Protein AF-A0A9J6G9N6-F1 (afdb_monomer)

Radius of gyration: 16.22 Å; Cα contacts (8 Å, |Δi|>4): 88; chains: 1; bounding box: 37×32×52 Å

Sequence (116 aa):
MKFKYASQVMSESVSVAIDVFIALGELPALAKPTADFFEKIDKLFDCLNSSSVKKNGDKLRYAISEGSEHLAFLRECLSWVESWKFEGSRQPHTVEAWKVTIKAILLLWDDLFQDF

pLDDT: mean 93.97, std 5.95, range [64.44, 98.69]

Organism: Haemaphysalis longicornis (NCBI:txid44386)

Mean predicted aligned error: 3.79 Å

InterPro domains:
  IPR048366 Transposable element P transposase-like, GTP-binding insertion domain [PF21788] (1-59)

Solvent-accessible surface area (backbone atoms only — not comparable to full-atom values): 6760 Å² total; per-residue (Å²): 137,70,68,67,58,57,54,60,66,39,18,51,71,47,16,53,47,50,52,50,34,32,74,72,66,79,36,61,74,85,51,49,67,56,23,55,48,20,38,52,51,28,47,52,49,31,49,76,64,40,82,35,78,57,81,65,79,93,55,50,40,23,54,88,52,91,91,47,67,58,65,61,51,46,53,51,48,43,57,51,58,73,65,66,81,66,88,73,96,63,78,64,70,64,56,58,50,51,46,50,53,50,50,50,54,54,50,52,48,52,52,53,69,74,77,107

Structure (mmCIF, N/CA/C/O backbone):
data_AF-A0A9J6G9N6-F1
#
_entry.id   AF-A0A9J6G9N6-F1
#
loop_
_atom_site.group_PDB
_atom_site.id
_atom_site.type_symbol
_atom_site.label_atom_id
_atom_site.label_alt_id
_atom_site.label_comp_id
_atom_site.label_asym_id
_atom_site.label_entity_id
_atom_site.label_seq_id
_atom_site.pdbx_PDB_ins_code
_atom_site.Cartn_x
_atom_site.Cartn_y
_atom_site.Cartn_z
_atom_site.occupancy
_atom_site.B_iso_or_equiv
_atom_site.auth_seq_id
_atom_site.auth_comp_id
_atom_site.auth_asym_id
_atom_site.auth_atom_id
_atom_site.pdbx_PDB_model_num
ATOM 1 N N . MET A 1 1 ? -7.351 18.816 -9.388 1.00 64.56 1 MET A N 1
ATOM 2 C CA . MET A 1 1 ? -6.548 17.572 -9.460 1.00 64.56 1 MET A CA 1
ATOM 3 C C . MET A 1 1 ? -7.463 16.396 -9.116 1.00 64.56 1 MET A C 1
ATOM 5 O O . MET A 1 1 ? -8.227 16.538 -8.172 1.00 64.56 1 MET A O 1
ATOM 9 N N . LYS A 1 2 ? -7.490 15.298 -9.889 1.00 82.69 2 LYS A N 1
ATOM 10 C CA . LYS A 1 2 ? -8.436 14.181 -9.669 1.00 82.69 2 LYS A CA 1
ATOM 11 C C . LYS A 1 2 ? -7.708 12.960 -9.097 1.00 82.69 2 LYS A C 1
ATOM 13 O O . LYS A 1 2 ? -7.075 12.230 -9.851 1.00 82.69 2 LYS A O 1
ATOM 18 N N . PHE A 1 3 ? -7.851 12.727 -7.790 1.00 87.38 3 PHE A N 1
ATOM 19 C CA . PHE A 1 3 ? -7.281 11.567 -7.087 1.00 87.38 3 PHE A CA 1
ATOM 20 C C . PHE A 1 3 ? -7.683 10.225 -7.725 1.00 87.38 3 PHE A C 1
ATOM 22 O O . PHE A 1 3 ? -6.860 9.324 -7.844 1.00 87.38 3 PHE A O 1
ATOM 29 N N . LYS A 1 4 ? -8.916 10.151 -8.249 1.00 92.50 4 LYS A N 1
ATOM 30 C CA . LYS A 1 4 ? -9.467 8.989 -8.961 1.00 92.50 4 LYS A CA 1
ATOM 31 C C . LYS A 1 4 ? -8.516 8.385 -10.003 1.00 92.50 4 LYS A C 1
ATOM 33 O O . LYS A 1 4 ? -8.477 7.172 -10.137 1.00 92.50 4 LYS A O 1
ATOM 38 N N . TYR A 1 5 ? -7.782 9.199 -10.761 1.00 93.56 5 TYR A N 1
ATOM 39 C CA . TYR A 1 5 ? -6.912 8.651 -11.804 1.00 93.56 5 TYR A CA 1
ATOM 40 C C . TYR A 1 5 ? -5.689 7.946 -11.220 1.00 93.56 5 TYR A C 1
ATOM 42 O O . TYR A 1 5 ? -5.312 6.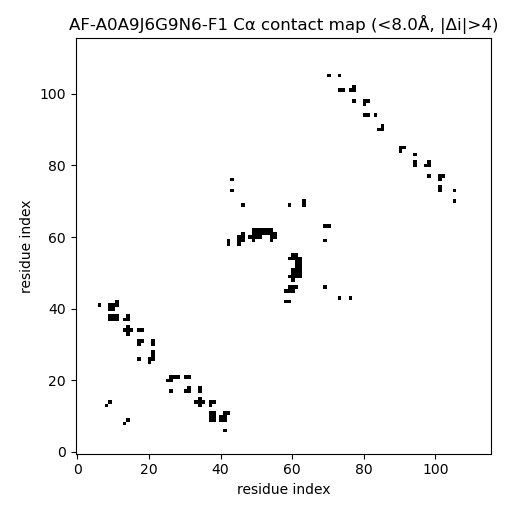890 -11.714 1.00 93.56 5 TYR A O 1
ATOM 50 N N . ALA A 1 6 ? -5.110 8.483 -10.144 1.00 92.50 6 ALA A N 1
ATOM 51 C CA . ALA A 1 6 ? -3.970 7.857 -9.484 1.00 92.50 6 ALA A CA 1
ATOM 52 C C . ALA A 1 6 ? -4.355 6.496 -8.884 1.00 92.50 6 ALA A C 1
ATOM 54 O O . ALA A 1 6 ? -3.638 5.521 -9.092 1.00 92.50 6 ALA A O 1
ATOM 55 N N . SER A 1 7 ? -5.514 6.413 -8.218 1.00 93.00 7 SER A N 1
ATOM 56 C CA . SER A 1 7 ? -5.994 5.151 -7.643 1.00 93.00 7 SER A CA 1
ATOM 57 C C . SER A 1 7 ? -6.395 4.120 -8.699 1.00 93.00 7 SER A C 1
ATOM 59 O O . SER A 1 7 ? -6.218 2.931 -8.483 1.00 93.00 7 SER A O 1
ATOM 61 N N . GLN A 1 8 ? -6.901 4.544 -9.861 1.00 95.19 8 GLN A N 1
ATOM 62 C CA . GLN A 1 8 ? -7.204 3.616 -10.957 1.00 95.19 8 GLN A CA 1
ATOM 63 C C . GLN A 1 8 ? -5.937 3.029 -11.592 1.00 95.19 8 GLN A C 1
ATOM 65 O O . GLN A 1 8 ? -5.905 1.834 -11.880 1.00 95.19 8 GLN A O 1
ATOM 70 N N . VAL A 1 9 ? -4.904 3.855 -11.796 1.00 96.06 9 VAL A N 1
ATOM 71 C CA . VAL A 1 9 ? -3.628 3.421 -12.388 1.00 96.06 9 VAL A CA 1
ATOM 72 C C . VAL A 1 9 ? -2.890 2.451 -11.466 1.00 96.06 9 VAL A C 1
ATOM 74 O O . VAL A 1 9 ? -2.399 1.432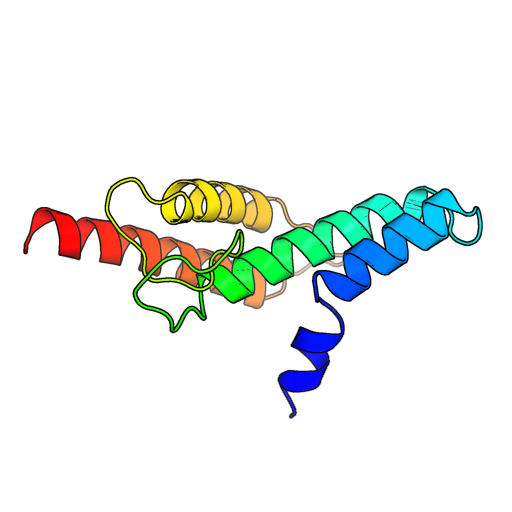 -11.935 1.00 96.06 9 VAL A O 1
ATOM 77 N N . MET A 1 10 ? -2.839 2.739 -10.166 1.00 95.56 10 MET A N 1
ATOM 78 C CA . MET A 1 10 ? -2.140 1.916 -9.171 1.00 95.56 10 MET A CA 1
ATOM 79 C C . MET A 1 10 ? -3.100 0.962 -8.449 1.00 95.56 10 MET A C 1
ATOM 81 O O . MET A 1 10 ? -3.111 0.920 -7.225 1.00 95.56 10 MET A O 1
ATOM 85 N N . SER A 1 11 ? -3.938 0.248 -9.204 1.00 96.75 11 SER A N 1
ATOM 86 C CA . SER A 1 11 ? -4.923 -0.685 -8.642 1.00 96.75 11 SER A CA 1
ATOM 87 C C . SER A 1 11 ? -4.487 -2.143 -8.759 1.00 96.75 11 SER A C 1
ATOM 89 O O . SER A 1 11 ? -3.747 -2.510 -9.675 1.00 96.75 11 SER A O 1
ATOM 91 N N . GLU A 1 12 ? -5.043 -3.007 -7.906 1.00 96.12 12 GLU A N 1
ATOM 92 C CA . GLU A 1 12 ? -4.890 -4.466 -8.002 1.00 96.12 12 GLU A CA 1
ATOM 93 C C . GLU A 1 12 ? -5.224 -4.995 -9.407 1.00 96.12 12 GLU A C 1
ATOM 95 O O . GLU A 1 12 ? -4.499 -5.822 -9.948 1.00 96.12 12 GLU A O 1
ATOM 100 N N . SER A 1 13 ? -6.273 -4.476 -10.057 1.00 97.44 13 SER A N 1
ATOM 101 C CA . SER A 1 13 ? -6.642 -4.922 -11.408 1.00 97.44 13 SER A CA 1
ATOM 102 C C . SER A 1 13 ? -5.557 -4.656 -12.457 1.00 97.44 13 SER A C 1
ATOM 104 O O . SER A 1 13 ? -5.381 -5.457 -13.372 1.00 97.44 13 SER A O 1
ATOM 106 N N . VAL A 1 14 ? -4.801 -3.562 -12.313 1.00 98.12 14 VAL A N 1
ATOM 107 C CA . VAL A 1 14 ? -3.677 -3.249 -13.205 1.00 98.12 14 VAL A CA 1
ATOM 108 C C . VAL A 1 14 ? -2.480 -4.140 -12.884 1.00 98.12 14 VAL A C 1
ATOM 110 O O . VAL A 1 14 ? -1.825 -4.611 -13.808 1.00 98.12 14 VAL A O 1
ATOM 113 N N . SER A 1 15 ? -2.227 -4.428 -11.604 1.00 98.25 15 SER A N 1
ATOM 114 C CA . SER A 1 15 ? -1.216 -5.413 -11.193 1.00 98.25 15 SER A CA 1
ATOM 115 C C . SER A 1 15 ? -1.479 -6.789 -11.820 1.00 98.25 15 SER A C 1
ATOM 117 O O . SER A 1 15 ? -0.624 -7.315 -12.532 1.00 98.25 15 SER A O 1
ATOM 119 N N . VAL A 1 16 ? -2.703 -7.312 -11.674 1.00 98.25 16 VAL A N 1
ATOM 120 C CA . VAL A 1 16 ? -3.117 -8.595 -12.265 1.00 98.25 16 VAL A CA 1
ATOM 121 C C . VAL A 1 16 ? -2.995 -8.568 -13.786 1.00 98.25 16 VAL A C 1
ATOM 123 O O . VAL A 1 16 ? -2.535 -9.539 -14.382 1.00 98.25 16 VAL A O 1
ATOM 126 N N . ALA A 1 17 ? -3.373 -7.461 -14.433 1.00 98.56 17 ALA A N 1
ATOM 127 C CA . ALA A 1 17 ? -3.184 -7.322 -15.871 1.00 98.56 17 ALA A CA 1
ATOM 128 C C . ALA A 1 17 ? -1.698 -7.430 -16.247 1.00 98.56 17 ALA A C 1
ATOM 130 O O . ALA A 1 17 ? -1.365 -8.219 -17.123 1.00 98.56 17 ALA A O 1
ATOM 131 N N . ILE A 1 18 ? -0.792 -6.720 -15.568 1.00 98.56 18 ILE A N 1
ATOM 132 C CA . ILE A 1 18 ? 0.652 -6.830 -15.836 1.00 98.56 18 ILE A CA 1
ATOM 133 C C . ILE A 1 18 ? 1.118 -8.288 -15.703 1.00 98.56 18 ILE A C 1
ATOM 135 O O . ILE A 1 18 ? 1.778 -8.788 -16.612 1.00 98.56 18 ILE A O 1
ATOM 139 N N . ASP A 1 19 ? 0.723 -8.991 -14.639 1.00 98.62 19 ASP A N 1
ATOM 140 C CA . ASP A 1 19 ? 1.077 -10.402 -14.436 1.00 98.62 19 ASP A CA 1
ATOM 141 C C . ASP A 1 19 ? 0.550 -11.317 -15.555 1.00 98.62 19 ASP A C 1
ATOM 143 O O . ASP A 1 19 ? 1.279 -12.182 -16.046 1.00 98.62 19 ASP A O 1
ATOM 147 N N . VAL A 1 20 ? -0.687 -11.105 -16.017 1.00 98.69 20 VAL A N 1
ATOM 148 C CA . VAL A 1 20 ? -1.263 -11.854 -17.147 1.00 98.69 20 VAL A CA 1
ATOM 149 C C . VAL A 1 20 ? -0.476 -11.600 -18.430 1.00 98.69 20 VAL A C 1
ATOM 151 O O . VAL A 1 20 ? -0.142 -12.545 -19.140 1.00 98.69 20 VAL A O 1
ATOM 154 N N . PHE A 1 21 ? -0.138 -10.347 -18.732 1.00 98.62 21 PHE A N 1
ATOM 155 C CA . PHE A 1 21 ? 0.628 -10.018 -19.935 1.00 98.62 21 PHE A CA 1
ATOM 156 C C . PHE A 1 21 ? 2.068 -10.557 -19.872 1.00 98.62 21 PHE A C 1
ATOM 158 O O . PHE A 1 21 ? 2.599 -10.972 -20.900 1.00 98.62 21 PHE A O 1
ATOM 165 N N . ILE A 1 22 ? 2.683 -10.633 -18.685 1.00 98.62 22 ILE A N 1
ATOM 166 C CA . ILE A 1 22 ? 3.959 -11.342 -18.493 1.00 98.62 22 ILE A CA 1
ATOM 167 C C . ILE A 1 22 ? 3.788 -12.835 -18.798 1.00 98.62 22 ILE A C 1
ATOM 169 O O . ILE A 1 22 ? 4.583 -13.404 -19.543 1.00 98.62 22 ILE A O 1
ATOM 173 N N . ALA A 1 23 ? 2.742 -13.471 -18.261 1.00 98.44 23 ALA A N 1
ATOM 174 C CA . ALA A 1 23 ? 2.482 -14.897 -18.465 1.00 98.44 23 ALA A CA 1
ATOM 175 C C . ALA A 1 23 ? 2.200 -15.255 -19.935 1.00 98.44 23 ALA A C 1
ATOM 177 O O . ALA A 1 23 ? 2.560 -16.342 -20.385 1.00 98.44 23 ALA A O 1
ATOM 178 N N . LEU A 1 24 ? 1.588 -14.338 -20.687 1.00 98.50 24 LEU A N 1
ATOM 179 C CA . LEU A 1 24 ? 1.347 -14.477 -22.125 1.00 98.50 24 LEU A CA 1
ATOM 180 C C . LEU A 1 24 ? 2.589 -14.186 -22.986 1.00 98.50 24 LEU A C 1
ATOM 182 O O . LEU A 1 24 ? 2.559 -14.432 -24.187 1.00 98.50 24 LEU A O 1
ATOM 186 N N . GLY A 1 25 ? 3.678 -13.679 -22.399 1.00 98.12 25 GLY A N 1
ATOM 187 C CA . GLY A 1 25 ? 4.884 -13.278 -23.130 1.00 98.12 25 GLY A CA 1
ATOM 188 C C . GLY A 1 25 ? 4.774 -11.923 -23.841 1.00 98.12 25 GLY A C 1
ATOM 189 O O . GLY A 1 25 ? 5.667 -11.564 -24.603 1.00 98.12 25 GLY A O 1
ATOM 190 N N . GLU A 1 26 ? 3.712 -11.162 -23.574 1.00 98.56 26 GLU A N 1
ATOM 191 C CA . GLU A 1 26 ? 3.459 -9.831 -24.142 1.00 98.56 26 GLU A CA 1
ATOM 192 C C . GLU A 1 26 ? 4.192 -8.717 -23.372 1.00 98.56 26 GLU A C 1
ATOM 194 O O . GLU A 1 26 ? 4.449 -7.637 -23.906 1.00 98.56 26 GLU A O 1
ATOM 199 N N . LEU A 1 27 ? 4.557 -8.972 -22.111 1.00 98.31 27 LEU A N 1
ATOM 200 C CA . LEU A 1 27 ? 5.442 -8.119 -21.318 1.00 98.31 27 LEU A CA 1
ATOM 201 C C . LEU A 1 27 ? 6.678 -8.895 -20.843 1.00 98.31 27 LEU A C 1
ATOM 203 O O . LEU A 1 27 ? 6.592 -10.086 -20.539 1.00 98.31 27 LEU A O 1
ATOM 207 N N . PRO A 1 28 ? 7.841 -8.229 -20.725 1.00 98.31 28 PRO A N 1
ATOM 208 C CA . PRO A 1 28 ? 9.033 -8.865 -20.185 1.00 98.31 28 PRO A CA 1
ATOM 209 C C . PRO A 1 28 ? 8.860 -9.162 -18.690 1.00 98.31 28 PRO A C 1
ATOM 211 O O . PRO A 1 28 ? 8.255 -8.380 -17.960 1.00 98.31 28 PRO A O 1
ATOM 214 N N . ALA A 1 29 ? 9.509 -10.219 -18.194 1.00 98.00 29 ALA A N 1
ATOM 215 C 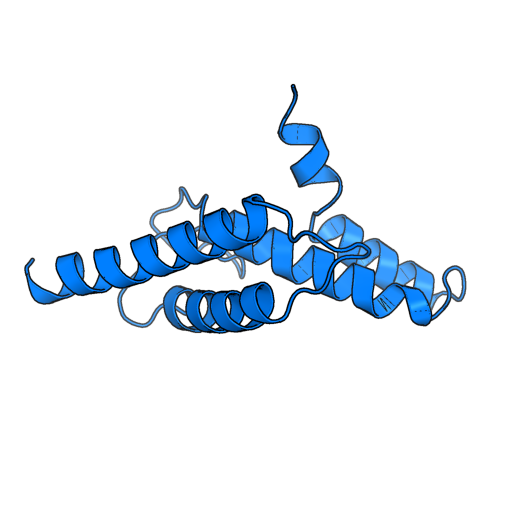CA . ALA A 1 29 ? 9.522 -10.556 -16.764 1.00 98.00 29 ALA A CA 1
ATOM 216 C C . ALA A 1 29 ? 10.049 -9.414 -15.863 1.00 98.00 29 ALA A C 1
ATOM 218 O O . ALA A 1 29 ? 9.703 -9.338 -14.686 1.00 98.00 29 ALA A O 1
ATOM 219 N N . LEU A 1 30 ? 10.830 -8.482 -16.425 1.00 97.94 30 LEU A N 1
ATOM 220 C CA . LEU A 1 30 ? 11.268 -7.243 -15.767 1.00 97.94 30 LEU A CA 1
ATOM 221 C C . LEU A 1 30 ? 10.112 -6.320 -15.338 1.00 97.94 30 LEU A C 1
ATOM 223 O O . LEU A 1 30 ? 10.343 -5.425 -14.533 1.00 97.94 30 LEU A O 1
ATOM 227 N N . ALA A 1 31 ? 8.889 -6.526 -15.838 1.00 98.25 31 ALA A N 1
ATOM 228 C CA . ALA A 1 31 ? 7.701 -5.795 -15.401 1.00 98.25 31 ALA A CA 1
ATOM 229 C C . ALA A 1 31 ? 7.112 -6.321 -14.074 1.00 98.25 31 ALA A C 1
ATOM 231 O O . ALA A 1 31 ? 6.300 -5.628 -13.459 1.00 98.25 31 ALA A O 1
ATOM 232 N N . LYS A 1 32 ? 7.532 -7.503 -13.589 1.00 98.44 32 LYS A N 1
ATOM 233 C CA . LYS A 1 32 ? 6.992 -8.116 -12.361 1.00 98.44 32 LYS A CA 1
ATOM 234 C C . LYS A 1 32 ? 7.113 -7.216 -11.118 1.00 98.44 32 LYS A C 1
ATOM 236 O O . LYS A 1 32 ? 6.104 -7.023 -10.444 1.00 98.44 32 LYS A O 1
ATOM 241 N N . PRO A 1 33 ? 8.258 -6.555 -10.847 1.00 97.94 33 PRO A N 1
ATOM 242 C CA . PRO A 1 33 ? 8.361 -5.639 -9.711 1.00 97.94 33 PRO A CA 1
ATOM 243 C C . PRO A 1 33 ? 7.349 -4.483 -9.749 1.00 97.94 33 PRO A C 1
ATOM 245 O O . PRO A 1 33 ? 6.956 -3.977 -8.700 1.00 97.94 33 PRO A O 1
ATOM 248 N N . THR A 1 34 ? 6.906 -4.055 -10.938 1.00 98.06 34 THR A N 1
ATOM 249 C CA . THR A 1 34 ? 5.860 -3.033 -11.080 1.00 98.06 34 THR A CA 1
ATOM 250 C C . THR A 1 34 ? 4.487 -3.575 -10.691 1.00 98.06 34 THR A C 1
ATOM 252 O O . THR A 1 34 ? 3.752 -2.881 -9.990 1.00 98.06 34 THR A O 1
ATOM 255 N N . ALA A 1 35 ? 4.153 -4.807 -11.090 1.00 98.44 35 ALA A N 1
ATOM 256 C CA . ALA A 1 35 ? 2.922 -5.467 -10.655 1.00 98.44 35 ALA A CA 1
ATOM 257 C C . ALA A 1 35 ? 2.888 -5.615 -9.127 1.00 98.44 35 ALA A C 1
ATOM 259 O O . ALA A 1 35 ? 1.909 -5.215 -8.494 1.00 98.44 35 ALA A O 1
ATOM 260 N N . ASP A 1 36 ? 3.985 -6.088 -8.532 1.00 98.19 36 ASP A N 1
ATOM 261 C CA . ASP A 1 36 ? 4.105 -6.270 -7.080 1.00 98.19 36 ASP A CA 1
ATOM 262 C C . ASP A 1 36 ? 3.993 -4.929 -6.334 1.00 98.19 36 ASP A C 1
ATOM 264 O O . ASP A 1 36 ? 3.333 -4.825 -5.296 1.00 98.19 36 ASP A O 1
ATOM 268 N N . PHE A 1 37 ? 4.591 -3.865 -6.886 1.00 97.88 37 PHE A N 1
ATOM 269 C CA . PHE A 1 37 ? 4.452 -2.513 -6.347 1.00 97.88 37 PHE A CA 1
ATOM 270 C C . PHE A 1 37 ? 2.993 -2.028 -6.396 1.00 97.88 37 PHE A C 1
ATOM 272 O O . PHE A 1 37 ? 2.503 -1.502 -5.396 1.00 97.88 37 PHE A O 1
ATOM 279 N N . PHE A 1 38 ? 2.285 -2.216 -7.519 1.00 98.12 38 PHE A N 1
ATOM 280 C CA . PHE A 1 38 ? 0.874 -1.822 -7.658 1.00 98.12 38 PHE A CA 1
ATOM 281 C C . PHE A 1 38 ? -0.047 -2.598 -6.722 1.00 98.12 38 PHE A C 1
ATOM 283 O O . PHE A 1 38 ? -0.924 -1.999 -6.107 1.00 98.12 38 PHE A O 1
ATOM 290 N N . GLU A 1 39 ? 0.176 -3.898 -6.553 1.00 97.50 39 GLU A N 1
ATOM 291 C CA . GLU A 1 39 ? -0.591 -4.696 -5.599 1.00 97.50 39 GLU A CA 1
ATOM 292 C C . GLU A 1 39 ? -0.396 -4.176 -4.168 1.00 97.50 39 GLU A C 1
ATOM 294 O O . GLU A 1 39 ? -1.362 -3.940 -3.439 1.00 97.50 39 GLU A O 1
ATOM 299 N N . LYS A 1 40 ? 0.859 -3.955 -3.757 1.00 97.69 40 LYS A N 1
ATOM 300 C CA . LYS A 1 40 ? 1.171 -3.535 -2.388 1.00 97.69 40 LYS A CA 1
ATOM 301 C C . LYS A 1 40 ? 0.713 -2.108 -2.091 1.00 97.69 40 LYS A C 1
ATOM 303 O O . LYS A 1 40 ? 0.225 -1.852 -0.989 1.00 97.69 40 LYS A O 1
ATOM 308 N N . ILE A 1 41 ? 0.834 -1.183 -3.048 1.00 97.00 41 ILE A N 1
ATOM 309 C CA . ILE A 1 41 ? 0.381 0.201 -2.858 1.00 97.00 41 ILE A CA 1
ATOM 310 C C . ILE A 1 41 ? -1.153 0.309 -2.853 1.00 97.00 41 ILE A C 1
ATOM 312 O O . ILE A 1 41 ? -1.679 1.081 -2.053 1.00 97.00 41 ILE A O 1
ATOM 316 N N . ASP A 1 42 ? -1.873 -0.490 -3.656 1.00 97.12 42 ASP A N 1
ATOM 317 C CA . ASP A 1 42 ? -3.346 -0.563 -3.625 1.00 97.12 42 ASP A CA 1
ATOM 318 C C . ASP A 1 42 ? -3.826 -1.080 -2.264 1.00 97.12 42 ASP A C 1
ATOM 320 O O . ASP A 1 42 ? -4.672 -0.456 -1.625 1.00 97.12 42 ASP A O 1
ATOM 324 N N . LYS A 1 43 ? -3.206 -2.154 -1.749 1.00 96.56 43 LYS A N 1
ATOM 325 C CA . LYS A 1 43 ? -3.507 -2.690 -0.410 1.00 96.56 43 LYS A CA 1
ATOM 326 C C . LYS A 1 43 ? -3.199 -1.691 0.709 1.00 96.56 43 LYS A C 1
ATOM 328 O O . LYS A 1 43 ? -3.984 -1.580 1.649 1.00 96.56 43 LYS A O 1
ATOM 333 N N . LEU A 1 44 ? -2.092 -0.947 0.619 1.00 97.25 44 LEU A N 1
ATOM 334 C CA . LEU A 1 44 ? -1.764 0.118 1.577 1.00 97.25 44 LEU A CA 1
ATOM 335 C C . LEU A 1 44 ? -2.795 1.245 1.541 1.00 97.25 44 LEU A C 1
ATOM 337 O O . LEU A 1 44 ? -3.233 1.711 2.593 1.00 97.25 44 LEU A O 1
ATOM 341 N N . PHE A 1 45 ? -3.205 1.659 0.343 1.00 95.56 45 PHE A N 1
ATOM 342 C CA . PHE A 1 45 ? -4.243 2.665 0.185 1.00 95.56 45 PHE A CA 1
ATOM 343 C C . PHE A 1 45 ? -5.578 2.195 0.772 1.00 95.56 45 PHE A C 1
ATOM 345 O O . PHE A 1 45 ? -6.196 2.926 1.540 1.00 95.56 45 PHE A O 1
ATOM 352 N N . ASP A 1 46 ? -5.987 0.963 0.477 1.00 94.88 46 ASP A N 1
ATOM 353 C CA . ASP A 1 46 ? -7.203 0.351 1.011 1.00 94.88 46 ASP A CA 1
ATOM 354 C C . ASP A 1 46 ? -7.193 0.265 2.544 1.00 94.88 46 ASP A C 1
ATOM 356 O O . ASP A 1 46 ? -8.185 0.630 3.175 1.00 94.88 46 ASP A O 1
ATOM 360 N N . CYS A 1 47 ? -6.060 -0.146 3.125 1.00 96.19 47 CYS A N 1
ATOM 361 C CA . CYS A 1 47 ? -5.840 -0.226 4.571 1.00 96.19 47 CYS A CA 1
ATOM 362 C C . CYS A 1 47 ? -5.997 1.130 5.270 1.00 96.19 47 CYS A C 1
ATOM 364 O O . CYS A 1 47 ? -6.522 1.198 6.379 1.00 96.19 47 CYS A O 1
ATOM 366 N N . LEU A 1 48 ? -5.522 2.209 4.644 1.00 95.69 48 LEU A N 1
ATOM 367 C CA . LEU A 1 48 ? -5.538 3.560 5.216 1.00 95.69 48 LEU A CA 1
ATOM 368 C C . LEU A 1 48 ? -6.792 4.366 4.847 1.00 95.69 48 LEU A C 1
ATOM 370 O O . LEU A 1 48 ? -7.015 5.439 5.401 1.00 95.69 48 LEU A O 1
ATOM 374 N N . ASN A 1 49 ? -7.604 3.862 3.918 1.00 94.38 49 ASN A N 1
ATOM 375 C CA . ASN A 1 49 ? -8.834 4.490 3.439 1.00 94.38 49 ASN A CA 1
ATOM 376 C C . ASN A 1 49 ? -10.036 3.534 3.567 1.00 94.38 49 ASN A C 1
ATOM 378 O O . ASN A 1 49 ? -10.942 3.517 2.725 1.00 94.38 49 ASN A O 1
ATOM 382 N N . SER A 1 50 ? -10.033 2.707 4.614 1.00 92.69 50 SER A N 1
ATOM 383 C CA . SER A 1 50 ? -11.121 1.787 4.916 1.00 92.69 50 SER A CA 1
ATOM 384 C C . SER A 1 50 ? -12.368 2.537 5.393 1.00 92.69 50 SER A C 1
ATOM 386 O O . SER A 1 50 ? -12.307 3.606 5.997 1.00 92.69 50 SER A O 1
ATOM 388 N N . SER A 1 51 ? -13.541 1.986 5.082 1.00 91.50 51 SER A N 1
ATOM 389 C CA . SER A 1 51 ? -14.836 2.569 5.483 1.00 91.50 51 SER A CA 1
ATOM 390 C C . SER A 1 51 ? -15.841 1.532 5.975 1.00 91.50 51 SER A C 1
ATOM 392 O O . SER A 1 51 ? -16.887 1.885 6.518 1.00 91.50 51 SER A O 1
ATOM 394 N N . SER A 1 52 ? -15.540 0.243 5.805 1.00 92.31 52 SER A N 1
ATOM 395 C CA . SER A 1 52 ? -16.390 -0.837 6.301 1.00 92.31 52 SER A CA 1
ATOM 396 C C . SER A 1 52 ? -16.020 -1.175 7.740 1.00 92.31 52 SER A C 1
ATOM 398 O O . SER A 1 52 ? -14.850 -1.275 8.075 1.00 92.31 52 SER A O 1
ATOM 400 N N . VAL A 1 53 ? -17.001 -1.415 8.608 1.00 90.38 53 VAL A N 1
ATOM 401 C CA . VAL A 1 53 ? -16.704 -1.841 9.991 1.00 90.38 53 VAL A CA 1
ATOM 402 C C . VAL A 1 53 ? -16.275 -3.310 10.038 1.00 90.38 53 VAL A C 1
ATOM 404 O O . VAL A 1 53 ? -15.433 -3.695 10.839 1.00 90.38 53 VAL A O 1
ATOM 407 N N . LYS A 1 54 ? -16.853 -4.145 9.170 1.00 89.44 54 LYS A N 1
ATOM 408 C CA . LYS A 1 54 ? -16.605 -5.590 9.128 1.00 89.44 54 LYS A CA 1
ATOM 409 C C . LYS A 1 54 ? -15.786 -5.959 7.903 1.00 89.44 54 LYS A C 1
ATOM 411 O O . LYS A 1 54 ? -15.939 -5.336 6.851 1.00 89.44 54 LYS A O 1
ATOM 416 N N . LYS A 1 55 ? -14.979 -7.013 8.038 1.00 89.56 55 LYS A N 1
ATOM 417 C CA . LYS A 1 55 ? -14.253 -7.617 6.920 1.00 89.56 55 LYS A CA 1
ATOM 418 C C . LYS A 1 55 ? -15.230 -8.024 5.819 1.00 89.56 55 LYS A C 1
ATOM 420 O O . LYS A 1 55 ? -16.228 -8.695 6.083 1.00 89.56 55 LYS A O 1
ATOM 425 N N . ASN A 1 56 ? -14.933 -7.598 4.597 1.00 83.00 56 ASN A N 1
ATOM 426 C CA . ASN A 1 56 ? -15.684 -7.956 3.404 1.00 83.00 56 ASN A CA 1
ATOM 427 C C . ASN A 1 56 ? -14.698 -8.400 2.319 1.00 83.00 56 ASN A C 1
ATOM 429 O O . ASN A 1 56 ? -14.032 -7.569 1.700 1.00 83.00 56 ASN A O 1
ATOM 433 N N . GLY A 1 57 ? -14.595 -9.716 2.132 1.00 84.19 57 GLY A N 1
ATOM 434 C CA . GLY A 1 57 ? -13.585 -10.331 1.274 1.00 84.19 57 GLY A CA 1
ATOM 435 C C . GLY A 1 57 ? -12.168 -10.212 1.839 1.00 84.19 57 GLY A C 1
ATOM 436 O O . GLY A 1 57 ? -11.972 -10.019 3.041 1.00 84.19 57 GLY A O 1
ATOM 437 N N . ASP A 1 58 ? -11.187 -10.315 0.947 1.00 79.06 58 ASP A N 1
ATOM 438 C CA . ASP A 1 58 ? -9.765 -10.402 1.309 1.00 79.06 58 ASP A CA 1
ATOM 439 C C . ASP A 1 58 ? -9.053 -9.042 1.340 1.00 79.06 58 ASP A C 1
ATOM 441 O O . ASP A 1 58 ? -7.860 -8.959 1.626 1.00 79.06 58 ASP A O 1
ATOM 445 N N . LYS A 1 59 ? -9.773 -7.951 1.054 1.00 85.69 59 LYS A N 1
ATOM 446 C CA . LYS A 1 59 ? -9.197 -6.603 1.045 1.00 85.69 59 LYS A CA 1
ATOM 447 C C . LYS A 1 59 ? -9.161 -6.003 2.442 1.00 85.69 59 LYS A C 1
ATOM 449 O O . LYS A 1 59 ? -10.132 -6.094 3.191 1.00 85.69 59 LYS A O 1
ATOM 454 N N . LEU A 1 60 ? -8.108 -5.239 2.723 1.00 92.00 60 LEU A N 1
ATOM 455 C CA . LEU A 1 60 ? -7.937 -4.451 3.951 1.00 92.00 60 LEU A CA 1
ATOM 456 C C . LEU A 1 60 ? -8.817 -3.186 3.980 1.00 92.00 60 LEU A C 1
ATOM 458 O O . LEU A 1 60 ? -8.406 -2.141 4.454 1.00 92.00 60 LEU A O 1
ATOM 462 N N . ARG A 1 61 ? -10.043 -3.249 3.449 1.00 92.88 61 ARG A N 1
ATOM 463 C CA . ARG A 1 61 ? -10.984 -2.112 3.370 1.00 92.88 61 ARG A CA 1
ATOM 464 C C . ARG A 1 61 ? -11.918 -2.024 4.579 1.00 92.88 61 ARG A C 1
ATOM 466 O O . ARG A 1 61 ? -12.990 -1.412 4.484 1.00 92.88 61 ARG A O 1
ATOM 473 N N . TYR A 1 62 ? -11.538 -2.637 5.697 1.00 94.25 62 TYR A N 1
ATOM 474 C CA . TYR A 1 62 ? -12.338 -2.680 6.916 1.00 94.25 62 TYR A CA 1
ATOM 475 C C . TYR A 1 62 ? -11.617 -2.066 8.121 1.00 94.25 62 TYR A C 1
ATOM 477 O O . TYR A 1 62 ? -10.444 -1.712 8.044 1.00 94.25 62 TYR A O 1
ATOM 485 N N . ALA A 1 63 ? -12.350 -1.864 9.214 1.00 93.50 63 ALA A N 1
ATOM 486 C CA . ALA A 1 63 ? -11.814 -1.271 10.428 1.00 93.50 63 ALA A CA 1
ATOM 487 C C . ALA A 1 63 ? -10.709 -2.149 11.034 1.00 93.50 63 ALA A C 1
ATOM 489 O O . ALA A 1 63 ? -10.800 -3.380 11.031 1.00 93.50 63 ALA A O 1
ATOM 490 N N . ILE A 1 64 ? -9.686 -1.500 11.591 1.00 94.56 64 ILE A N 1
ATOM 491 C CA . ILE A 1 64 ? -8.673 -2.173 12.403 1.00 94.56 64 ILE A CA 1
ATOM 492 C C . ILE A 1 64 ? -9.365 -2.714 13.657 1.00 94.56 64 ILE A C 1
ATOM 494 O O . ILE A 1 64 ? -10.130 -2.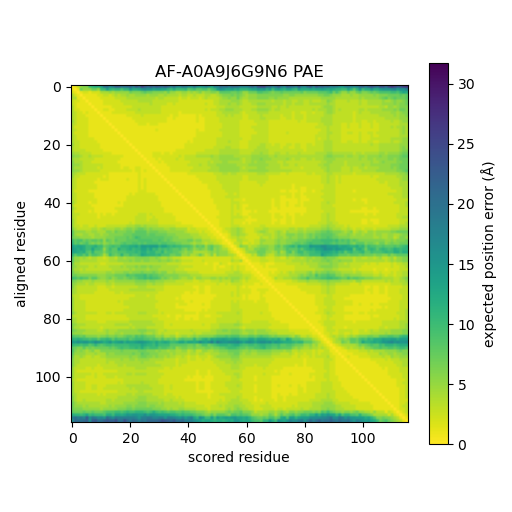007 14.313 1.00 94.56 64 ILE A O 1
ATOM 498 N N . SER A 1 65 ? -9.110 -3.980 13.964 1.00 91.50 65 SER A N 1
ATOM 499 C CA . SER A 1 65 ? -9.605 -4.653 15.162 1.00 91.50 65 SER A CA 1
ATOM 500 C C . SER A 1 65 ? -8.497 -5.487 15.795 1.00 91.50 65 SER A C 1
ATOM 502 O O . SER A 1 65 ? -7.496 -5.807 15.140 1.00 91.50 65 SER A O 1
ATOM 504 N N . GLU A 1 66 ? -8.710 -5.907 17.041 1.00 90.31 66 GLU A N 1
ATOM 505 C CA . GLU A 1 66 ? -7.850 -6.893 17.690 1.00 90.31 66 GLU A CA 1
ATOM 506 C C . GLU A 1 66 ? -7.708 -8.142 16.802 1.00 90.31 66 GLU A C 1
ATOM 508 O O . GLU A 1 66 ? -8.677 -8.614 16.201 1.00 90.31 66 GLU A O 1
ATOM 513 N N . GLY A 1 67 ? -6.472 -8.622 16.648 1.00 86.31 67 GLY A N 1
ATOM 514 C CA . GLY A 1 67 ? -6.142 -9.783 15.818 1.00 86.31 67 GLY A CA 1
ATOM 515 C C . GLY A 1 67 ? -6.231 -9.572 14.300 1.00 86.31 67 GLY A C 1
ATOM 516 O O . GLY A 1 67 ? -5.922 -10.501 13.558 1.00 86.31 67 GLY A O 1
ATOM 517 N N . SER A 1 68 ? -6.624 -8.387 13.816 1.00 91.88 68 SER A N 1
ATOM 518 C CA . SER A 1 68 ? -6.670 -8.119 12.373 1.00 91.88 68 SER A CA 1
ATOM 519 C C . SER A 1 68 ? -5.271 -7.993 11.763 1.00 91.88 68 SER A C 1
ATOM 521 O O . SER A 1 68 ? -4.333 -7.496 12.390 1.00 91.88 68 SER A O 1
ATOM 523 N N . GLU A 1 69 ? -5.134 -8.392 10.499 1.00 94.81 69 GLU A N 1
ATOM 524 C CA . GLU A 1 69 ? -3.854 -8.370 9.786 1.00 94.81 69 GLU A CA 1
ATOM 525 C C . GLU A 1 69 ? -3.302 -6.957 9.500 1.00 94.81 69 GLU A C 1
ATOM 527 O O . GLU A 1 69 ? -2.130 -6.815 9.145 1.00 94.81 69 GLU A O 1
ATOM 532 N N . HIS A 1 70 ? -4.102 -5.902 9.703 1.00 96.38 70 HIS A N 1
ATOM 533 C CA . HIS A 1 70 ? -3.738 -4.519 9.381 1.00 96.38 70 HIS A CA 1
ATOM 534 C C . HIS A 1 70 ? -2.441 -4.061 10.047 1.00 96.38 70 HIS A C 1
ATOM 536 O O . HIS A 1 70 ? -1.582 -3.495 9.382 1.00 96.38 70 HIS A O 1
ATOM 542 N N . LEU A 1 71 ? -2.264 -4.305 11.350 1.00 96.00 71 LEU A N 1
ATOM 543 C CA . LEU A 1 71 ? -1.099 -3.790 12.082 1.00 96.00 71 LEU A CA 1
ATOM 544 C C . LEU A 1 71 ? 0.200 -4.457 11.621 1.00 96.00 71 LEU A C 1
ATOM 546 O O . LEU A 1 71 ? 1.232 -3.798 11.507 1.00 96.00 71 LEU A O 1
ATOM 550 N N . ALA A 1 72 ? 0.153 -5.763 11.342 1.00 97.12 72 ALA A N 1
ATOM 551 C CA . ALA A 1 72 ? 1.292 -6.489 10.789 1.00 97.12 72 ALA A CA 1
ATOM 552 C C . ALA A 1 72 ? 1.640 -5.964 9.389 1.00 97.12 72 ALA A C 1
ATOM 554 O O . ALA A 1 72 ? 2.797 -5.636 9.127 1.00 97.12 72 ALA A O 1
ATOM 555 N N . PHE A 1 73 ? 0.627 -5.791 8.537 1.00 97.88 73 PHE A N 1
ATOM 556 C CA . PHE A 1 73 ? 0.792 -5.243 7.196 1.00 97.88 73 PHE A CA 1
ATOM 557 C C . PHE A 1 73 ? 1.335 -3.804 7.205 1.00 97.88 73 PHE A C 1
ATOM 559 O O . PHE A 1 73 ? 2.270 -3.490 6.475 1.00 97.88 73 PHE A O 1
ATOM 566 N N . LEU A 1 74 ? 0.828 -2.931 8.080 1.00 98.06 74 LEU A N 1
ATOM 567 C CA . LEU A 1 74 ? 1.313 -1.557 8.224 1.00 98.06 74 LEU A CA 1
ATOM 568 C C . LEU A 1 74 ? 2.780 -1.508 8.674 1.00 98.06 74 LEU A C 1
ATOM 570 O O . LEU A 1 74 ? 3.550 -0.712 8.138 1.00 98.06 74 LEU A O 1
ATOM 574 N N . ARG A 1 75 ? 3.204 -2.380 9.600 1.00 97.69 75 ARG A N 1
ATOM 575 C CA . ARG A 1 75 ? 4.620 -2.493 9.999 1.00 97.69 75 ARG A CA 1
ATOM 576 C C . ARG A 1 75 ? 5.503 -2.950 8.835 1.00 97.69 75 ARG A C 1
ATOM 578 O O . ARG A 1 75 ? 6.572 -2.382 8.628 1.00 97.69 75 ARG A O 1
ATOM 585 N N . GLU A 1 76 ? 5.041 -3.912 8.040 1.00 98.12 76 GLU A N 1
ATOM 586 C CA . GLU A 1 76 ? 5.738 -4.344 6.824 1.00 98.12 76 GLU A CA 1
ATOM 587 C C . GLU A 1 76 ? 5.843 -3.206 5.793 1.00 98.12 76 GLU A C 1
ATOM 589 O O . GLU A 1 76 ? 6.905 -2.974 5.208 1.00 98.12 76 GLU A O 1
ATOM 594 N N . CYS A 1 77 ? 4.756 -2.460 5.582 1.00 98.19 77 CYS A N 1
ATOM 595 C CA . CYS A 1 77 ? 4.732 -1.296 4.702 1.00 98.19 77 CYS A CA 1
ATOM 596 C C . CYS A 1 77 ? 5.661 -0.185 5.192 1.00 98.19 77 CYS A C 1
ATOM 598 O O . CYS A 1 77 ? 6.286 0.467 4.360 1.00 98.19 77 CYS A O 1
ATOM 600 N N . LEU A 1 78 ? 5.804 0.013 6.504 1.00 98.06 78 LEU A N 1
ATOM 601 C CA . LEU A 1 78 ? 6.735 0.996 7.047 1.00 98.06 78 LEU A CA 1
ATOM 602 C C . LEU A 1 78 ? 8.178 0.675 6.641 1.00 98.06 78 LEU A C 1
ATOM 604 O O . LEU A 1 78 ? 8.848 1.529 6.061 1.00 98.06 78 LEU A O 1
ATOM 608 N N . SER A 1 79 ? 8.628 -0.563 6.866 1.00 97.56 79 SER A N 1
ATOM 609 C CA . SER A 1 79 ? 9.964 -1.006 6.444 1.00 97.56 79 SER A CA 1
ATOM 610 C C . SER A 1 79 ? 10.138 -0.949 4.924 1.00 97.56 79 SER A C 1
ATOM 612 O O . SER A 1 79 ? 11.205 -0.595 4.424 1.00 97.56 79 SER A O 1
ATOM 614 N N . TRP A 1 80 ? 9.081 -1.259 4.171 1.00 97.88 80 TRP A N 1
ATOM 615 C CA . TRP A 1 80 ? 9.096 -1.167 2.715 1.00 97.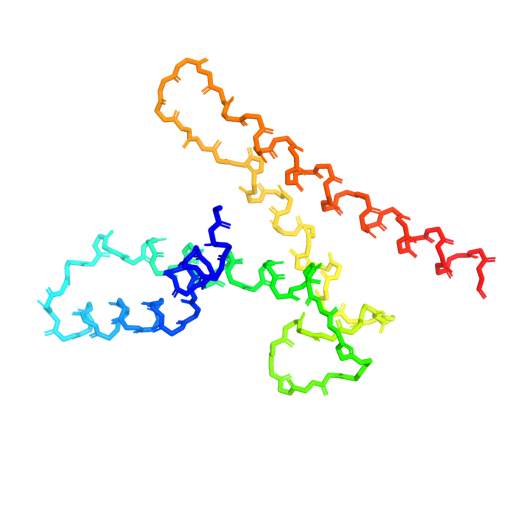88 80 TRP A CA 1
ATOM 616 C C . TRP A 1 80 ? 9.267 0.274 2.219 1.00 97.88 80 TRP A C 1
ATOM 618 O O . TRP A 1 80 ? 10.141 0.516 1.390 1.00 97.88 80 TRP A O 1
ATOM 628 N N . VAL A 1 81 ? 8.510 1.236 2.753 1.00 96.81 81 VAL A N 1
ATOM 629 C CA . VAL A 1 81 ? 8.633 2.662 2.397 1.00 96.81 81 VAL A CA 1
ATOM 630 C C . VAL A 1 81 ? 10.006 3.212 2.790 1.00 96.81 81 VAL A C 1
ATOM 632 O O . VAL A 1 81 ? 10.610 3.958 2.024 1.00 96.81 81 VAL A O 1
ATOM 635 N N . GLU A 1 82 ? 10.545 2.806 3.943 1.00 94.81 82 GLU A N 1
ATOM 636 C CA . GLU A 1 82 ? 11.902 3.179 4.375 1.00 94.81 82 GLU A CA 1
ATOM 637 C C . GLU A 1 82 ? 12.997 2.678 3.422 1.00 94.81 82 GLU A C 1
ATOM 639 O O . GLU A 1 82 ? 14.063 3.287 3.333 1.00 94.81 82 GLU A O 1
ATOM 644 N N . SER A 1 83 ? 12.732 1.604 2.675 1.00 94.50 83 SER A N 1
ATOM 645 C CA . SER A 1 83 ? 13.674 1.046 1.701 1.00 94.50 83 SER A CA 1
ATOM 646 C C . SER A 1 83 ? 13.661 1.747 0.336 1.00 94.50 83 SER A C 1
ATOM 648 O O . SER A 1 83 ? 14.523 1.460 -0.500 1.00 94.50 83 SER A O 1
ATOM 650 N N . TRP A 1 84 ? 12.704 2.649 0.082 1.00 94.31 84 TRP A N 1
ATOM 651 C CA . TRP A 1 84 ? 12.540 3.273 -1.228 1.00 94.31 84 TRP A CA 1
ATOM 652 C C . TRP A 1 84 ? 13.735 4.149 -1.613 1.00 94.31 84 TRP A C 1
ATOM 654 O O . TRP A 1 84 ? 14.228 4.989 -0.855 1.00 94.31 84 TRP A O 1
ATOM 664 N N . LYS A 1 85 ? 14.187 3.972 -2.854 1.00 90.81 85 LYS A N 1
ATOM 665 C CA . LYS A 1 85 ? 15.274 4.741 -3.455 1.00 90.81 85 LYS A CA 1
ATOM 666 C C . LYS A 1 85 ? 14.748 5.441 -4.692 1.00 90.81 85 LYS A C 1
ATOM 668 O O . LYS A 1 85 ? 14.075 4.827 -5.513 1.00 90.81 85 LYS A O 1
ATOM 673 N N . PHE A 1 86 ? 15.079 6.716 -4.811 1.00 91.38 86 PHE A N 1
ATOM 674 C CA . PHE A 1 86 ? 14.694 7.548 -5.939 1.00 91.38 86 PHE A CA 1
ATOM 675 C C . PHE A 1 86 ? 15.951 8.014 -6.653 1.00 91.38 86 PHE A C 1
ATOM 677 O O . PHE A 1 86 ? 16.997 8.202 -6.029 1.00 91.38 86 PHE A O 1
ATOM 684 N N . GLU A 1 87 ? 15.845 8.192 -7.964 1.00 91.62 87 GLU A N 1
ATOM 685 C CA . GLU A 1 87 ? 16.914 8.801 -8.740 1.00 91.62 87 GLU A CA 1
ATOM 686 C C . GLU A 1 87 ? 17.065 10.281 -8.360 1.00 91.62 87 GLU A C 1
ATOM 688 O O . GLU A 1 87 ? 16.084 11.012 -8.215 1.00 91.62 87 GLU A O 1
ATOM 693 N N . GLY A 1 88 ? 18.312 10.727 -8.198 1.00 87.12 88 GLY A N 1
ATOM 694 C CA . GLY A 1 88 ? 18.651 12.092 -7.798 1.00 87.12 88 GLY A CA 1
ATOM 695 C C . GLY A 1 88 ? 19.164 12.211 -6.361 1.00 87.12 88 GLY A C 1
ATOM 696 O O . GLY A 1 88 ? 19.275 11.242 -5.617 1.00 87.12 88 GLY A O 1
ATOM 697 N N . SER A 1 89 ? 19.536 13.433 -5.974 1.00 81.25 89 SER A N 1
ATOM 698 C CA . SER A 1 89 ? 20.178 13.713 -4.680 1.00 81.25 89 SER A CA 1
ATOM 699 C C . SER A 1 89 ? 19.198 13.971 -3.534 1.00 81.25 89 SER A C 1
ATOM 701 O O . SER A 1 89 ? 19.623 14.105 -2.387 1.00 81.25 89 SER A O 1
ATOM 703 N N . ARG A 1 90 ? 17.895 14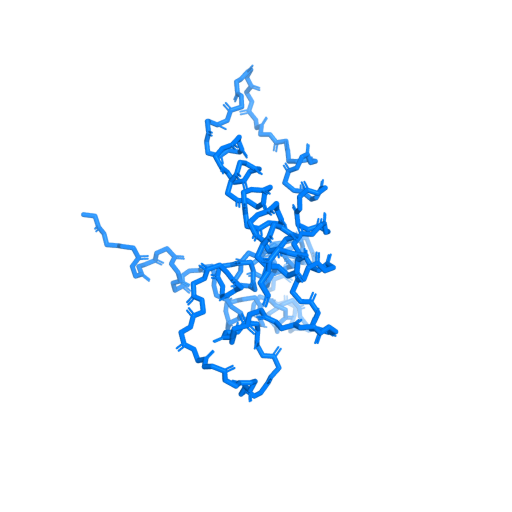.078 -3.823 1.00 85.38 90 ARG A N 1
ATOM 704 C CA . ARG A 1 90 ? 16.861 14.412 -2.837 1.00 85.38 90 ARG A CA 1
ATOM 705 C C . ARG A 1 90 ? 15.740 13.384 -2.860 1.00 85.38 90 ARG A C 1
ATOM 707 O O . ARG A 1 90 ? 15.218 13.049 -3.916 1.00 85.38 90 ARG A O 1
ATOM 714 N N . GLN A 1 91 ? 15.348 12.949 -1.670 1.00 86.25 91 GLN A N 1
ATOM 715 C CA . GLN A 1 91 ? 14.183 12.099 -1.454 1.00 86.25 91 GLN A CA 1
ATOM 716 C C . GLN A 1 91 ? 12.894 12.931 -1.554 1.00 86.25 91 GLN A C 1
ATOM 718 O O . GLN A 1 91 ? 12.854 14.045 -1.016 1.00 86.25 91 GLN A O 1
ATOM 723 N N . PRO A 1 92 ? 11.833 12.430 -2.211 1.00 92.62 92 PRO A N 1
ATOM 724 C CA . PRO A 1 92 ? 10.538 13.095 -2.193 1.00 92.62 92 PRO A CA 1
ATOM 725 C C . PRO A 1 92 ? 10.003 13.224 -0.763 1.00 92.62 92 PRO A C 1
ATOM 727 O O . PRO A 1 92 ? 9.979 12.254 -0.008 1.00 92.62 92 PRO A O 1
ATOM 730 N N . HIS A 1 93 ? 9.492 14.404 -0.397 1.00 92.75 93 HIS A N 1
ATOM 731 C CA . HIS A 1 93 ? 8.899 14.631 0.931 1.00 92.75 93 HIS A CA 1
ATOM 732 C C . HIS A 1 93 ? 7.736 13.676 1.250 1.00 92.75 93 HIS A C 1
ATOM 734 O O . HIS A 1 93 ? 7.450 13.407 2.415 1.00 92.75 93 HIS A O 1
ATOM 740 N N . THR A 1 94 ? 7.081 13.138 0.220 1.00 91.44 94 THR A N 1
ATOM 741 C CA . THR A 1 94 ? 5.994 12.165 0.355 1.00 91.44 94 THR A CA 1
ATOM 742 C C . THR A 1 94 ? 6.435 10.857 1.010 1.00 91.44 94 THR A C 1
ATOM 744 O O . THR A 1 94 ? 5.605 10.210 1.636 1.00 91.44 94 THR A O 1
ATOM 747 N N . VAL A 1 95 ? 7.717 10.482 0.929 1.00 93.94 95 VAL A N 1
ATOM 748 C CA . VAL A 1 95 ? 8.250 9.284 1.602 1.00 93.94 95 VAL A CA 1
ATOM 749 C C . VAL A 1 95 ? 8.132 9.428 3.118 1.00 93.94 95 VAL A C 1
ATOM 751 O O . VAL A 1 95 ? 7.594 8.551 3.790 1.00 93.94 95 VAL A O 1
ATOM 754 N N . GLU A 1 96 ? 8.562 10.570 3.660 1.00 95.06 96 GLU A N 1
ATOM 755 C CA . GLU A 1 96 ? 8.413 10.846 5.091 1.00 95.06 96 GLU A CA 1
ATOM 756 C C . GLU A 1 96 ? 6.944 10.998 5.488 1.00 95.06 96 GLU A C 1
ATOM 758 O O . GLU A 1 96 ? 6.551 10.511 6.544 1.00 95.06 96 GLU A O 1
ATOM 763 N N . ALA A 1 97 ? 6.104 11.586 4.629 1.00 96.25 97 ALA A N 1
ATOM 764 C CA . ALA A 1 97 ? 4.669 11.672 4.893 1.00 96.25 97 ALA A CA 1
ATOM 765 C C . ALA A 1 97 ? 4.025 10.281 5.042 1.00 96.25 97 ALA A C 1
ATOM 767 O O . ALA A 1 97 ? 3.298 10.055 6.005 1.00 96.25 97 ALA A O 1
ATOM 768 N N . TRP A 1 98 ? 4.350 9.326 4.162 1.00 96.62 98 TRP A N 1
ATOM 769 C CA . TRP A 1 98 ? 3.881 7.940 4.282 1.00 96.62 98 TRP A CA 1
ATOM 770 C C . TRP A 1 98 ? 4.319 7.292 5.594 1.00 96.62 98 TRP A C 1
ATOM 772 O O . TRP A 1 98 ? 3.498 6.694 6.291 1.00 96.62 98 TRP A O 1
ATOM 782 N N . LYS A 1 99 ? 5.594 7.448 5.966 1.00 97.44 99 LYS A N 1
ATOM 783 C CA . LYS A 1 99 ? 6.121 6.924 7.233 1.00 97.44 99 LYS A CA 1
ATOM 784 C C . LYS A 1 99 ? 5.386 7.511 8.434 1.00 97.44 99 LYS A C 1
ATOM 786 O O . LYS A 1 99 ? 5.031 6.768 9.347 1.00 97.44 99 LYS A O 1
ATOM 791 N N . VAL A 1 100 ? 5.150 8.824 8.435 1.00 98.19 100 VAL A N 1
ATOM 792 C CA . VAL A 1 100 ? 4.411 9.516 9.500 1.00 98.19 100 VAL A CA 1
ATOM 793 C C . VAL A 1 100 ? 2.975 9.009 9.577 1.00 98.19 100 VAL A C 1
ATOM 795 O O . VAL A 1 100 ? 2.535 8.663 10.668 1.00 98.19 100 VAL A O 1
ATOM 798 N N . THR A 1 101 ? 2.264 8.894 8.452 1.00 98.19 101 THR A N 1
ATOM 799 C CA . THR A 1 101 ? 0.888 8.374 8.424 1.00 98.19 101 THR A CA 1
ATOM 800 C C . THR A 1 101 ? 0.808 6.959 8.991 1.00 98.19 101 THR A C 1
ATOM 802 O O . THR A 1 101 ? -0.018 6.700 9.861 1.00 98.19 101 THR A O 1
ATOM 805 N N . ILE A 1 102 ? 1.690 6.055 8.557 1.00 98.25 102 ILE A N 1
ATOM 806 C CA . ILE A 1 102 ? 1.697 4.669 9.040 1.00 98.25 102 ILE A CA 1
ATOM 8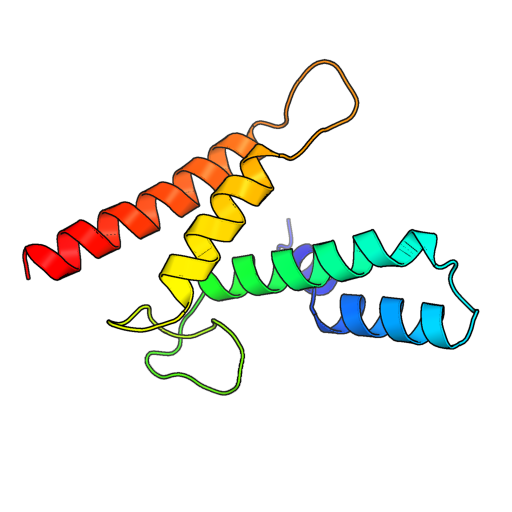07 C C . ILE A 1 102 ? 1.986 4.617 10.547 1.00 98.25 102 ILE A C 1
ATOM 809 O O . ILE A 1 102 ? 1.258 3.961 11.290 1.00 98.25 102 ILE A O 1
ATOM 813 N N . LYS A 1 103 ? 3.012 5.340 11.019 1.00 98.19 103 LYS A N 1
ATOM 814 C CA . LYS A 1 103 ? 3.356 5.401 12.450 1.00 98.19 103 LYS A CA 1
ATOM 815 C C . LYS A 1 103 ? 2.223 5.979 13.290 1.00 98.19 103 LYS A C 1
ATOM 817 O O . LYS A 1 103 ? 1.936 5.439 14.349 1.00 98.1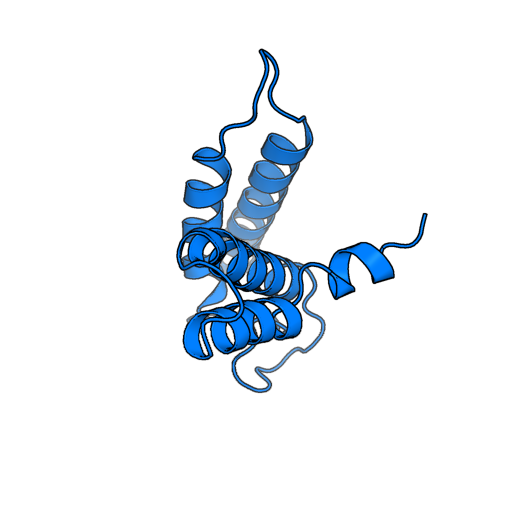9 103 LYS A O 1
ATOM 822 N N . ALA A 1 104 ? 1.576 7.041 12.815 1.00 98.19 104 ALA A N 1
ATOM 823 C CA . ALA A 1 104 ? 0.468 7.672 13.516 1.00 98.19 104 ALA A CA 1
ATOM 824 C C . ALA A 1 104 ? -0.714 6.713 13.700 1.00 98.19 104 ALA A C 1
ATOM 826 O O . ALA A 1 104 ? -1.267 6.661 14.788 1.00 98.19 104 ALA A O 1
ATOM 827 N N . ILE A 1 105 ? -1.066 5.921 12.681 1.00 97.31 105 ILE A N 1
ATOM 828 C CA . ILE A 1 105 ? -2.136 4.919 12.799 1.00 97.31 105 ILE A CA 1
ATOM 829 C C . ILE A 1 105 ? -1.761 3.805 13.782 1.00 97.31 105 ILE A C 1
ATOM 831 O O . ILE A 1 105 ? -2.599 3.407 14.585 1.00 97.31 105 ILE A O 1
ATOM 835 N N . LEU A 1 106 ? -0.514 3.321 13.745 1.00 96.75 106 LEU A N 1
ATOM 836 C CA . LEU A 1 106 ? -0.038 2.298 14.683 1.00 96.75 106 LEU A CA 1
ATOM 837 C C . LEU A 1 106 ? -0.084 2.793 16.137 1.00 96.75 106 LEU A C 1
ATOM 839 O O . LEU A 1 106 ? -0.627 2.103 16.988 1.00 96.75 106 LEU A O 1
ATOM 843 N N . LEU A 1 107 ? 0.441 3.994 16.398 1.00 96.81 107 LEU A N 1
ATOM 844 C CA . LEU A 1 107 ? 0.443 4.594 17.736 1.00 96.81 107 LEU A CA 1
ATOM 845 C C . LEU A 1 107 ? -0.974 4.899 18.222 1.00 96.81 107 LEU A C 1
ATOM 847 O O . LEU A 1 107 ? -1.316 4.557 19.343 1.00 96.81 107 LEU A O 1
ATOM 851 N N . LEU A 1 108 ? -1.817 5.472 17.357 1.00 96.38 108 LEU A N 1
ATOM 852 C CA . LEU A 1 108 ? -3.208 5.755 17.699 1.00 96.38 108 LEU A CA 1
ATOM 853 C C . LEU A 1 108 ? -3.973 4.476 18.049 1.00 96.38 108 LEU A C 1
ATOM 855 O O . LEU A 1 108 ? -4.795 4.493 18.955 1.00 96.38 108 LEU A O 1
ATOM 859 N N . TRP A 1 109 ? -3.730 3.376 17.331 1.00 95.50 109 TRP A N 1
ATOM 860 C CA . TRP A 1 109 ? -4.329 2.092 17.680 1.00 95.50 109 TRP A CA 1
ATOM 861 C C . TRP A 1 109 ? -3.872 1.614 19.059 1.00 95.50 109 TRP A C 1
ATOM 863 O O . TRP A 1 109 ? -4.713 1.204 19.853 1.00 95.50 109 TRP A O 1
ATOM 873 N N . ASP A 1 110 ? -2.569 1.669 19.339 1.00 93.75 110 ASP A N 1
ATOM 874 C CA . ASP A 1 110 ? -2.024 1.236 20.626 1.00 93.75 110 ASP A CA 1
ATOM 875 C C . ASP A 1 110 ? -2.605 2.072 21.782 1.00 93.75 110 ASP A C 1
ATOM 877 O O . ASP A 1 110 ? -3.058 1.489 22.766 1.00 93.75 110 ASP A O 1
ATOM 881 N N . ASP A 1 111 ? -2.690 3.400 21.626 1.00 94.94 111 ASP A N 1
ATOM 882 C CA . ASP A 1 111 ? -3.305 4.308 22.605 1.00 94.94 111 ASP A CA 1
ATOM 883 C C . ASP A 1 111 ? -4.792 3.965 22.820 1.00 94.94 111 ASP A C 1
ATOM 885 O O . ASP A 1 111 ? -5.250 3.777 23.945 1.00 94.94 111 ASP A O 1
ATOM 889 N N . LEU A 1 112 ? -5.565 3.830 21.735 1.00 93.75 112 LEU A N 1
ATOM 890 C CA . LEU A 1 112 ? -7.003 3.555 21.822 1.00 93.75 112 LEU A CA 1
ATOM 891 C C . LEU A 1 112 ? -7.323 2.165 22.375 1.00 93.75 112 LEU A C 1
ATOM 893 O O . LEU A 1 112 ? -8.363 2.001 22.996 1.00 93.75 112 LEU A O 1
ATOM 897 N N . PHE A 1 113 ? -6.478 1.169 22.116 1.00 90.00 113 PHE A N 1
ATOM 898 C CA . PHE A 1 113 ? -6.698 -0.204 22.566 1.00 90.00 113 PHE A CA 1
ATOM 899 C C . PHE A 1 113 ? -6.240 -0.437 24.013 1.00 90.00 113 PHE A C 1
ATOM 901 O O . PHE A 1 113 ? -6.732 -1.353 24.667 1.00 90.00 113 PHE A O 1
ATOM 908 N N . GLN A 1 114 ? -5.273 0.343 24.510 1.00 85.06 114 GLN A N 1
ATOM 909 C CA . GLN A 1 114 ? -4.795 0.235 25.893 1.00 85.06 114 GLN A CA 1
ATOM 910 C C . GLN A 1 114 ? -5.606 1.092 26.870 1.00 85.06 114 GLN A C 1
ATOM 912 O O . GLN A 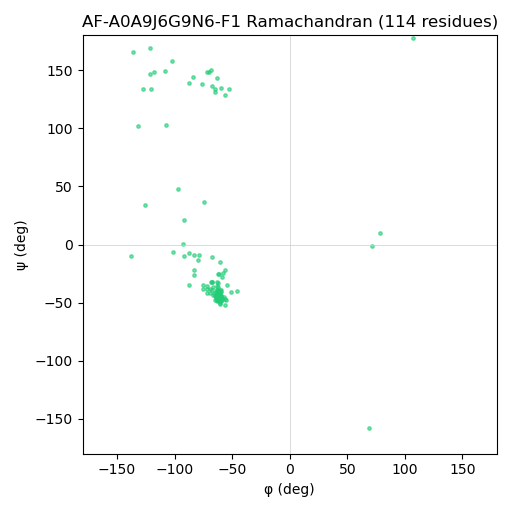1 114 ? -5.809 0.664 28.007 1.00 85.06 114 GLN A O 1
ATOM 917 N N . ASP A 1 115 ? -6.070 2.269 26.438 1.00 80.81 115 ASP A N 1
ATOM 918 C CA . ASP A 1 115 ? -6.680 3.263 27.329 1.00 80.81 115 ASP A CA 1
ATOM 919 C C . ASP A 1 115 ? -8.224 3.306 27.288 1.00 80.81 115 ASP A C 1
ATOM 921 O O . ASP A 1 115 ? -8.829 4.007 28.108 1.00 80.81 115 ASP A O 1
ATOM 925 N N . PHE A 1 116 ? -8.876 2.567 26.380 1.00 64.44 116 PHE A N 1
ATOM 926 C CA . PHE A 1 116 ? -10.343 2.489 26.242 1.00 64.44 116 PHE A CA 1
ATOM 927 C C . PHE A 1 116 ? -10.838 1.050 26.061 1.00 64.44 116 PHE A C 1
ATOM 929 O O . PHE A 1 116 ? -12.003 0.798 26.455 1.00 64.44 116 PHE A O 1
#

Secondary structure (DSSP, 8-state):
--HHHHHHHTSHHHHHHHHHHHHTTSS-GGGHHHHHHHHHHHHHHHHHS--BSS--TTSS-B---TT-THHHHHHHHHHHHHT---SSSS--HHHHHHHHHHHHHHHHHHHHHHH-

Nearest PDB structures (foldseek):
  6p5a-assembly1_G  TM=8.820E-01  e=7.357E-02  Drosophila melanogaster
  5c9e-assembly3_A  TM=4.038E-01  e=5.711E+00  Escherichia coli

Foldseek 3Di:
DDVVVVLVCLALVVLVVLVVCCVVVVDPPVCNVVSVRSHLVNLVCLLLCADACDDDPDGNNHDDDVPDCSLVSLVVVLVVLVPDDDPDDDDPPVSVVSNCSSVVVNVVCVCVVVVD